Protein AF-A0A7Y6QUF3-F1 (afdb_monomer_lite)

Structure (mmCIF, N/CA/C/O backbone):
data_AF-A0A7Y6QUF3-F1
#
_entry.id   AF-A0A7Y6QUF3-F1
#
loop_
_atom_site.group_PDB
_atom_site.id
_atom_site.type_symbol
_atom_site.label_atom_id
_atom_site.label_alt_id
_atom_site.label_comp_id
_atom_site.label_asym_id
_atom_site.label_entity_id
_atom_site.label_seq_id
_atom_site.pdbx_PDB_ins_code
_atom_site.Cartn_x
_atom_site.Cartn_y
_atom_site.Cartn_z
_atom_site.occupancy
_atom_site.B_iso_or_equiv
_atom_site.auth_seq_id
_atom_site.auth_comp_id
_atom_site.auth_asym_id
_atom_site.auth_atom_id
_atom_site.pdbx_PDB_model_num
ATOM 1 N N . MET A 1 1 ? 6.547 -46.284 23.489 1.00 46.16 1 MET A N 1
ATOM 2 C CA . MET A 1 1 ? 7.416 -45.713 22.439 1.00 46.16 1 MET A CA 1
ATOM 3 C C . MET A 1 1 ? 6.559 -45.411 21.208 1.00 46.16 1 MET A C 1
ATOM 5 O O . MET A 1 1 ? 6.268 -46.317 20.441 1.00 46.16 1 MET A O 1
ATOM 9 N N . LYS A 1 2 ? 6.042 -44.181 21.084 1.00 35.47 2 LYS A N 1
ATOM 10 C CA . LYS A 1 2 ? 5.309 -43.685 19.904 1.00 35.47 2 LYS A CA 1
ATOM 11 C C . LYS A 1 2 ? 5.566 -42.182 19.756 1.00 35.47 2 LYS A C 1
ATOM 13 O O . LYS A 1 2 ? 5.418 -41.439 20.719 1.00 35.47 2 LYS A O 1
ATOM 18 N N . LEU A 1 3 ? 5.990 -41.809 18.549 1.00 45.31 3 LEU A N 1
ATOM 19 C CA . LEU A 1 3 ? 6.178 -40.458 18.020 1.00 45.31 3 LEU A CA 1
ATOM 20 C C . LEU A 1 3 ? 4.989 -39.527 18.332 1.00 45.31 3 LEU A C 1
ATOM 22 O O . LEU A 1 3 ? 3.843 -39.968 18.251 1.00 45.31 3 LEU A O 1
ATOM 26 N N . LYS A 1 4 ? 5.249 -38.221 18.463 1.00 40.56 4 LYS A N 1
ATOM 27 C CA . LYS A 1 4 ? 5.084 -37.268 17.343 1.00 40.56 4 LYS A CA 1
ATOM 28 C C . LYS A 1 4 ? 5.470 -35.855 17.775 1.00 40.56 4 LYS A C 1
ATOM 30 O O . LYS A 1 4 ? 4.782 -35.210 18.556 1.00 40.56 4 LYS A O 1
ATOM 35 N N . SER A 1 5 ? 6.581 -35.400 17.212 1.00 51.38 5 SER A N 1
ATOM 36 C CA . SER A 1 5 ? 7.015 -34.013 17.149 1.00 51.38 5 SER A CA 1
ATOM 37 C C . SER A 1 5 ? 5.899 -33.154 16.543 1.00 51.38 5 SER A C 1
ATOM 39 O O . SER A 1 5 ? 5.651 -33.215 15.342 1.00 51.38 5 SER A O 1
ATOM 41 N N . ILE A 1 6 ? 5.200 -32.386 17.378 1.00 53.03 6 ILE A N 1
ATOM 42 C CA . ILE A 1 6 ? 4.306 -31.302 16.955 1.00 53.03 6 ILE A CA 1
ATOM 43 C C . ILE A 1 6 ? 4.931 -30.015 17.466 1.00 53.03 6 ILE A C 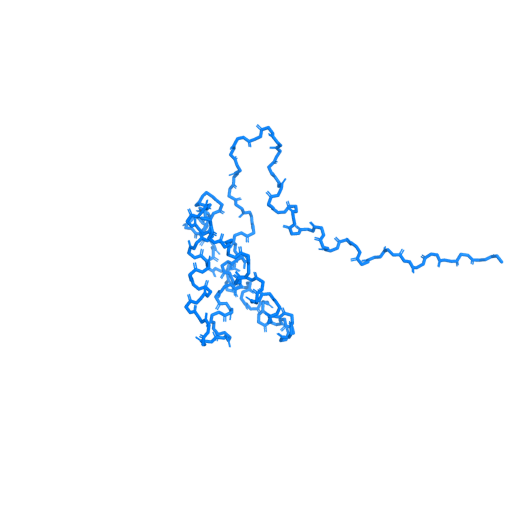1
ATOM 45 O O . ILE A 1 6 ? 4.589 -29.487 18.519 1.00 53.03 6 ILE A O 1
ATOM 49 N N . THR A 1 7 ? 5.931 -29.537 16.750 1.00 51.88 7 THR A N 1
ATOM 50 C CA . THR A 1 7 ? 6.450 -28.181 16.893 1.00 51.88 7 THR A CA 1
ATOM 51 C C . THR A 1 7 ? 7.142 -27.881 15.574 1.00 51.88 7 THR A C 1
ATOM 53 O O . THR A 1 7 ? 7.737 -28.785 15.001 1.00 51.88 7 THR A O 1
ATOM 56 N N . ILE A 1 8 ? 7.083 -26.636 15.108 1.00 50.91 8 ILE A N 1
ATOM 57 C CA . ILE A 1 8 ? 7.603 -26.141 13.817 1.00 50.91 8 ILE A CA 1
ATOM 58 C C . ILE A 1 8 ? 6.556 -26.151 12.681 1.00 50.91 8 ILE A C 1
ATOM 60 O O . ILE A 1 8 ? 6.716 -26.820 11.670 1.00 50.91 8 ILE A O 1
ATOM 64 N N . VAL A 1 9 ? 5.495 -25.342 12.808 1.00 48.25 9 VAL A N 1
ATOM 65 C CA . VAL A 1 9 ? 4.787 -24.773 11.629 1.00 48.25 9 VAL A CA 1
ATOM 66 C C . VAL A 1 9 ? 4.523 -23.259 11.781 1.00 48.25 9 VAL A C 1
ATOM 68 O O . VAL A 1 9 ? 4.002 -22.625 10.877 1.00 48.25 9 VAL A O 1
ATOM 71 N N . ALA A 1 10 ? 4.942 -22.614 12.877 1.00 47.16 10 ALA A N 1
ATOM 72 C CA . ALA A 1 10 ? 4.755 -21.163 13.049 1.00 47.16 10 ALA A CA 1
ATOM 73 C C . ALA A 1 10 ? 5.919 -20.309 12.497 1.00 47.16 10 ALA A C 1
ATOM 75 O O . ALA A 1 10 ? 5.771 -19.108 12.307 1.00 47.16 10 ALA A O 1
ATOM 76 N N . GLY A 1 11 ? 7.077 -20.915 12.210 1.00 43.28 11 GLY A N 1
ATOM 77 C CA . GLY A 1 11 ? 8.275 -20.185 11.772 1.00 43.28 11 GLY A CA 1
ATOM 78 C C . GLY A 1 11 ? 8.331 -19.846 10.279 1.00 43.28 11 GLY A C 1
ATOM 79 O O . GLY A 1 11 ? 9.210 -19.097 9.868 1.00 43.28 11 GLY A O 1
ATOM 80 N N . LEU A 1 12 ? 7.425 -20.384 9.453 1.00 41.62 12 LEU A N 1
ATOM 81 C CA . LEU A 1 12 ? 7.551 -20.297 7.991 1.00 41.62 12 LEU A CA 1
ATOM 82 C C . LEU A 1 12 ? 6.924 -19.037 7.365 1.00 41.62 12 LEU A C 1
ATOM 84 O O . LEU A 1 12 ? 7.211 -18.732 6.211 1.00 41.62 12 LEU A O 1
ATOM 88 N N . LEU A 1 13 ? 6.087 -18.299 8.101 1.00 45.34 13 LEU A N 1
ATOM 89 C CA . LEU A 1 13 ? 5.352 -17.143 7.560 1.00 45.34 13 LEU A CA 1
ATOM 90 C C . LEU A 1 13 ? 6.068 -15.799 7.776 1.00 45.34 13 LEU A C 1
ATOM 92 O O . LEU A 1 13 ? 5.876 -14.875 6.995 1.00 45.34 13 LEU A O 1
ATOM 96 N N . ILE A 1 14 ? 6.952 -15.697 8.774 1.00 46.88 14 ILE A N 1
ATOM 97 C CA . ILE A 1 14 ? 7.653 -14.442 9.124 1.00 46.88 14 ILE A CA 1
ATOM 98 C C . ILE A 1 14 ? 8.842 -14.172 8.181 1.00 46.88 14 ILE A C 1
ATOM 100 O O . ILE A 1 14 ? 9.295 -13.045 8.017 1.00 46.88 14 ILE A O 1
ATOM 104 N N . ALA A 1 15 ? 9.314 -15.208 7.491 1.00 42.09 15 ALA A N 1
ATOM 105 C CA . ALA A 1 15 ? 10.392 -15.131 6.516 1.00 42.09 15 ALA A CA 1
ATOM 106 C C . ALA A 1 15 ? 10.029 -14.304 5.264 1.00 42.09 15 ALA A C 1
ATOM 108 O O . ALA A 1 15 ? 10.876 -13.605 4.711 1.00 42.09 15 ALA A O 1
ATOM 109 N N . GLN A 1 16 ? 8.783 -14.378 4.789 1.00 48.66 16 GLN A N 1
ATOM 110 C CA . GLN A 1 16 ? 8.456 -14.011 3.403 1.00 48.66 16 GLN A CA 1
ATOM 111 C C . GLN A 1 16 ? 8.502 -12.504 3.108 1.00 48.66 16 GLN A C 1
ATOM 113 O O . GLN A 1 16 ? 8.681 -12.114 1.957 1.00 48.66 16 GLN A O 1
ATOM 118 N N . SER A 1 17 ? 8.411 -11.645 4.124 1.00 45.53 17 SER A N 1
ATOM 119 C CA . SER A 1 17 ? 8.469 -10.189 3.952 1.00 45.53 17 SER A CA 1
ATOM 120 C C . SER A 1 17 ? 9.900 -9.641 3.859 1.00 45.53 17 SER A C 1
ATOM 122 O O . SER A 1 17 ? 10.111 -8.620 3.209 1.00 45.53 17 SER A O 1
ATOM 124 N N . ALA A 1 18 ? 10.898 -10.336 4.417 1.00 43.06 18 ALA A N 1
ATOM 125 C CA . ALA A 1 18 ? 12.312 -9.995 4.223 1.00 43.06 18 ALA A CA 1
ATOM 126 C C . ALA A 1 18 ? 12.824 -10.454 2.843 1.00 43.06 18 ALA A C 1
ATOM 128 O O . ALA A 1 18 ? 13.580 -9.735 2.189 1.00 43.06 18 ALA A O 1
ATOM 129 N N . PHE A 1 19 ? 12.331 -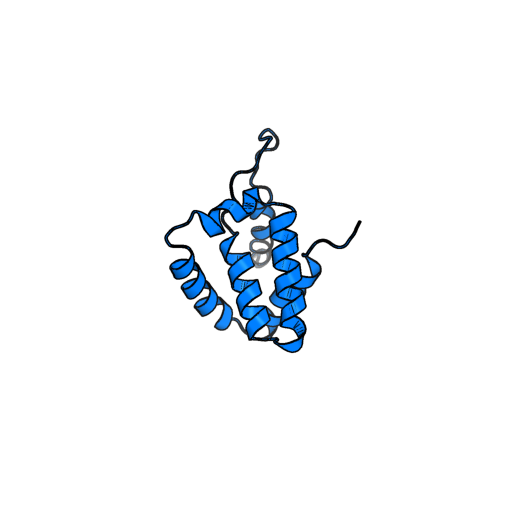11.596 2.346 1.00 42.56 19 PHE A N 1
ATOM 130 C CA . PHE A 1 19 ? 12.651 -12.120 1.008 1.00 42.56 19 PHE A CA 1
ATOM 131 C C . PHE A 1 19 ? 12.099 -11.275 -0.150 1.00 42.56 19 PHE A C 1
ATOM 133 O O . PHE A 1 19 ? 12.500 -11.459 -1.297 1.00 42.56 19 PHE A O 1
ATOM 140 N N . ALA A 1 20 ? 11.187 -10.344 0.125 1.00 45.16 20 ALA A N 1
ATOM 141 C CA . ALA A 1 20 ? 10.671 -9.391 -0.851 1.00 45.16 20 ALA A CA 1
ATOM 142 C C . ALA A 1 20 ? 11.653 -8.249 -1.154 1.00 45.16 20 ALA A C 1
ATOM 144 O O . ALA A 1 20 ? 11.737 -7.788 -2.290 1.00 45.16 20 ALA A O 1
ATOM 145 N N . LEU A 1 21 ? 12.406 -7.811 -0.140 1.00 41.31 21 LEU A N 1
ATOM 146 C CA . LEU A 1 21 ? 13.421 -6.760 -0.254 1.00 41.31 21 LEU A CA 1
ATOM 147 C C . LEU A 1 21 ? 14.828 -7.335 -0.498 1.00 41.31 21 LEU A C 1
ATOM 149 O O . LEU A 1 21 ? 15.681 -6.630 -1.025 1.00 41.31 21 LEU A O 1
ATOM 153 N N . SER A 1 22 ? 15.068 -8.616 -0.176 1.00 46.69 22 SER A N 1
ATOM 154 C CA . SER A 1 22 ? 16.355 -9.302 -0.394 1.00 46.69 22 SER A CA 1
ATOM 155 C C . SER A 1 22 ? 16.451 -10.078 -1.715 1.00 46.69 22 SER A C 1
ATOM 157 O O . SER A 1 22 ? 17.389 -10.849 -1.901 1.00 46.69 22 SER A O 1
ATOM 159 N N . GLN A 1 23 ? 15.485 -9.935 -2.625 1.00 50.47 23 GLN A N 1
ATOM 160 C CA . GLN A 1 23 ? 15.462 -10.663 -3.903 1.00 50.47 23 GLN A CA 1
ATOM 161 C C . GLN A 1 23 ? 16.425 -10.109 -4.958 1.00 50.47 23 GLN A C 1
ATOM 163 O O . GLN A 1 23 ? 16.366 -10.499 -6.121 1.00 50.47 23 GLN A O 1
ATOM 16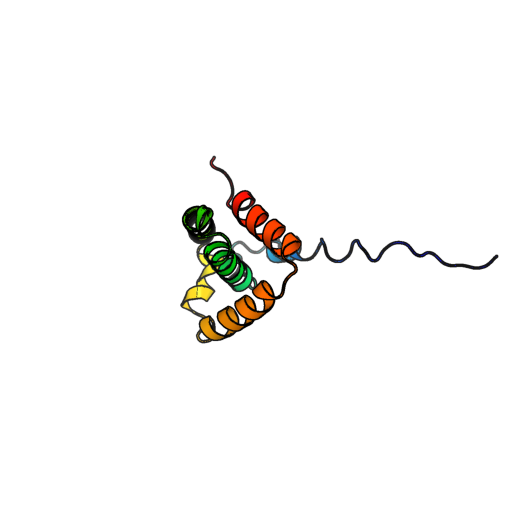8 N N . CYS A 1 24 ? 17.330 -9.227 -4.547 1.00 53.66 24 CYS A N 1
ATOM 169 C CA . CYS A 1 24 ? 18.468 -8.839 -5.355 1.00 53.66 24 CYS A CA 1
ATOM 170 C C . CYS A 1 24 ? 19.644 -9.729 -4.994 1.00 53.66 24 CYS A C 1
ATOM 172 O O . CYS A 1 24 ? 20.148 -9.634 -3.872 1.00 53.66 24 CYS A O 1
ATOM 174 N N . PRO A 1 25 ? 20.074 -10.604 -5.920 1.00 56.34 25 PRO A N 1
ATOM 175 C CA . PRO A 1 25 ? 21.361 -11.266 -5.805 1.00 56.34 25 PRO A CA 1
ATOM 176 C C . PRO A 1 25 ? 22.434 -10.219 -5.475 1.00 56.34 25 PRO A C 1
ATOM 178 O O . PRO A 1 25 ? 22.382 -9.103 -5.995 1.00 56.34 25 PRO A O 1
ATOM 181 N N . GLY A 1 26 ? 23.373 -10.538 -4.579 1.00 54.72 26 GLY A N 1
ATOM 182 C CA . GLY A 1 26 ? 24.359 -9.568 -4.068 1.00 54.72 26 GLY A CA 1
ATOM 183 C C . GLY A 1 26 ? 25.276 -8.957 -5.141 1.00 54.72 26 GLY A C 1
ATOM 184 O O . GLY A 1 26 ? 25.965 -7.975 -4.888 1.00 54.72 26 GLY A O 1
ATOM 185 N N . ASP A 1 27 ? 25.265 -9.532 -6.338 1.00 59.47 27 ASP A N 1
ATOM 186 C CA . ASP A 1 27 ? 25.956 -9.146 -7.566 1.00 59.47 27 ASP A CA 1
ATOM 187 C C . ASP A 1 27 ? 25.135 -8.211 -8.482 1.00 59.47 27 ASP A C 1
ATOM 189 O O . ASP A 1 27 ? 25.663 -7.667 -9.456 1.00 59.47 27 ASP A O 1
ATOM 193 N N . VAL A 1 28 ? 23.865 -7.954 -8.160 1.00 54.41 28 VAL A N 1
ATOM 194 C CA . VAL A 1 28 ? 22.996 -7.042 -8.910 1.00 54.41 28 VAL A CA 1
ATOM 195 C C . VAL A 1 28 ? 23.089 -5.632 -8.326 1.00 54.41 28 VAL A C 1
ATOM 197 O O . VAL A 1 28 ? 22.570 -5.343 -7.251 1.00 54.41 28 VAL A O 1
ATOM 200 N N . LYS A 1 29 ? 23.726 -4.721 -9.076 1.00 52.84 29 LYS A N 1
ATOM 201 C CA . LYS A 1 29 ? 23.865 -3.297 -8.707 1.00 52.84 29 LYS A CA 1
ATOM 202 C C . LYS A 1 29 ? 22.532 -2.552 -8.598 1.00 52.84 29 LYS A C 1
ATOM 204 O O . LYS A 1 29 ? 22.467 -1.553 -7.891 1.00 52.84 29 LYS A O 1
ATOM 209 N N . GLU A 1 30 ? 21.497 -3.003 -9.308 1.00 54.69 30 GLU A N 1
ATOM 210 C CA . GLU A 1 30 ? 20.185 -2.358 -9.315 1.00 54.69 30 GLU A CA 1
ATOM 211 C C . GLU A 1 30 ? 19.053 -3.382 -9.264 1.00 54.69 30 GLU A C 1
ATOM 213 O O . GLU A 1 30 ? 18.826 -4.142 -10.205 1.00 54.69 30 GLU A O 1
ATOM 218 N N . CYS A 1 31 ? 18.311 -3.367 -8.164 1.00 59.19 31 CYS A N 1
ATOM 219 C CA . CYS A 1 31 ? 17.062 -4.094 -8.040 1.00 59.19 31 CYS A CA 1
ATOM 220 C C . CYS A 1 31 ? 16.025 -3.571 -9.035 1.00 59.19 31 CYS A C 1
ATOM 222 O O . CYS A 1 31 ? 15.774 -2.365 -9.100 1.00 59.19 31 CYS A O 1
ATOM 224 N N . GLY A 1 32 ? 15.396 -4.480 -9.783 1.00 63.38 32 GLY A N 1
ATOM 225 C CA . GLY A 1 32 ? 14.207 -4.158 -10.570 1.00 63.38 32 GLY A CA 1
ATOM 226 C C . GLY A 1 32 ? 13.027 -3.716 -9.686 1.00 63.38 32 GLY A C 1
ATOM 227 O O . GLY A 1 32 ? 13.127 -3.714 -8.457 1.00 63.38 32 GLY A O 1
ATOM 228 N N . PRO A 1 33 ? 11.883 -3.349 -10.288 1.00 72.00 33 PRO A N 1
ATOM 229 C CA . PRO A 1 33 ? 10.727 -2.866 -9.539 1.00 72.00 33 PRO A CA 1
ATOM 230 C C . PRO A 1 33 ? 10.256 -3.876 -8.487 1.00 72.00 33 PRO A C 1
ATOM 232 O O . PRO A 1 33 ? 10.163 -5.071 -8.776 1.00 72.00 33 PRO A O 1
ATOM 235 N N . ASN A 1 34 ? 9.914 -3.396 -7.289 1.00 73.38 34 ASN A N 1
ATOM 236 C CA . ASN A 1 34 ? 9.461 -4.237 -6.185 1.00 73.38 34 ASN A CA 1
ATOM 237 C C . ASN A 1 34 ? 8.138 -4.909 -6.584 1.00 73.38 34 ASN A C 1
ATOM 239 O O . ASN A 1 34 ? 7.172 -4.191 -6.834 1.00 73.38 34 ASN A O 1
ATOM 243 N N . PRO A 1 35 ? 8.029 -6.249 -6.622 1.00 73.25 35 PRO A N 1
ATOM 244 C CA . PRO A 1 35 ? 6.785 -6.919 -7.006 1.00 73.25 35 PRO A CA 1
ATOM 245 C C . PRO A 1 35 ? 5.642 -6.704 -5.999 1.00 73.25 35 PRO A C 1
ATOM 247 O O . PRO A 1 35 ? 4.478 -6.881 -6.349 1.00 73.25 35 PRO A O 1
ATOM 250 N N . PHE A 1 36 ? 5.949 -6.263 -4.778 1.00 81.62 36 PHE A N 1
ATOM 251 C CA . PHE A 1 36 ? 4.995 -6.013 -3.696 1.00 81.62 36 PHE A CA 1
ATOM 252 C C . PHE A 1 36 ? 4.604 -4.537 -3.547 1.00 81.62 36 PHE A C 1
ATOM 254 O O . PHE A 1 36 ? 3.926 -4.180 -2.585 1.00 81.62 36 PHE A O 1
ATOM 261 N N . TYR A 1 37 ? 4.998 -3.673 -4.487 1.00 82.62 37 TYR A N 1
ATOM 262 C CA . TYR A 1 37 ? 4.681 -2.239 -4.477 1.00 82.62 37 TYR A CA 1
ATOM 263 C C . TYR A 1 37 ? 3.186 -1.957 -4.240 1.00 82.62 37 TYR A C 1
ATOM 265 O O . TYR A 1 37 ? 2.816 -1.061 -3.482 1.00 82.62 37 TYR A O 1
ATOM 273 N N . ILE A 1 38 ? 2.322 -2.785 -4.832 1.00 86.38 38 ILE A N 1
ATOM 274 C CA . ILE A 1 38 ? 0.874 -2.665 -4.715 1.00 86.38 38 ILE A CA 1
ATOM 275 C C . ILE A 1 38 ? 0.364 -2.930 -3.299 1.00 86.38 38 ILE A C 1
ATOM 277 O O . ILE A 1 38 ? -0.585 -2.275 -2.879 1.00 86.38 38 ILE A O 1
ATOM 281 N N . LEU A 1 39 ? 1.023 -3.821 -2.543 1.00 88.75 39 LEU A N 1
ATOM 282 C CA . LEU A 1 39 ? 0.686 -4.083 -1.144 1.00 88.75 39 LEU A CA 1
ATOM 283 C C . LEU A 1 39 ? 0.877 -2.816 -0.317 1.00 88.75 39 LEU A C 1
ATOM 285 O O . LEU A 1 39 ? -0.030 -2.397 0.394 1.00 88.75 39 LEU A O 1
ATOM 289 N N . VAL A 1 40 ? 2.026 -2.160 -0.471 1.00 87.81 40 VAL A N 1
ATOM 290 C CA . VAL A 1 40 ? 2.347 -0.945 0.285 1.00 87.81 40 VAL A CA 1
ATOM 291 C C . VAL A 1 40 ? 1.350 0.174 -0.023 1.00 87.81 40 VAL A C 1
ATOM 293 O O . VAL A 1 40 ? 0.814 0.793 0.897 1.00 87.81 40 VAL A O 1
ATOM 296 N N . VAL A 1 41 ? 1.046 0.401 -1.306 1.00 90.56 41 VAL A N 1
ATOM 297 C CA . VAL A 1 41 ? 0.069 1.424 -1.710 1.00 90.56 41 VAL A CA 1
ATOM 298 C C . VAL A 1 41 ? -1.336 1.075 -1.208 1.00 90.56 41 VAL A C 1
ATOM 300 O O . VAL A 1 41 ? -2.019 1.933 -0.651 1.00 90.56 41 VAL A O 1
ATOM 303 N N . GLY A 1 42 ? -1.767 -0.179 -1.363 1.00 93.06 42 GLY A N 1
ATOM 304 C CA . GLY A 1 42 ? -3.093 -0.638 -0.952 1.00 93.06 42 GLY A CA 1
ATOM 305 C C . GLY A 1 42 ? -3.328 -0.523 0.548 1.00 93.06 42 GLY A C 1
ATOM 306 O O . GLY A 1 42 ? -4.329 0.067 0.957 1.00 93.06 42 GLY A O 1
ATOM 307 N N . PHE A 1 43 ? -2.394 -1.012 1.370 1.00 92.94 43 PHE A N 1
ATOM 308 C CA . PHE A 1 43 ? -2.490 -0.872 2.822 1.00 92.94 43 PHE A CA 1
ATOM 309 C C . PHE A 1 43 ? -2.448 0.599 3.247 1.00 92.94 43 PHE A C 1
ATOM 311 O O . PHE A 1 43 ? -3.287 1.005 4.042 1.00 92.94 43 PHE A O 1
ATOM 318 N N . SER A 1 44 ? -1.560 1.423 2.676 1.00 92.75 44 SER A N 1
ATOM 319 C CA . SER A 1 44 ? -1.509 2.861 2.988 1.00 92.75 44 SER A CA 1
ATOM 320 C C . SER A 1 44 ? -2.858 3.551 2.738 1.00 92.75 44 SER A C 1
ATOM 322 O O . SER A 1 44 ? -3.346 4.280 3.601 1.00 92.75 44 SER A O 1
ATOM 324 N N . GLN A 1 45 ? -3.519 3.253 1.612 1.00 94.62 45 GLN A N 1
ATOM 325 C CA . GLN A 1 45 ? -4.844 3.804 1.315 1.00 94.62 45 GLN A CA 1
ATOM 326 C C . GLN A 1 45 ? -5.926 3.308 2.279 1.00 94.62 45 GLN A C 1
ATOM 328 O O . GLN A 1 45 ? -6.709 4.121 2.767 1.00 94.62 45 GLN A O 1
ATOM 333 N N . VAL A 1 46 ? -5.976 2.005 2.581 1.00 95.69 46 VAL A N 1
ATOM 334 C CA . VAL A 1 46 ? -6.968 1.477 3.534 1.00 95.69 46 VAL A CA 1
ATOM 335 C C . VAL A 1 46 ? -6.743 2.052 4.931 1.00 95.69 46 VAL A C 1
ATOM 337 O O . VAL A 1 46 ? -7.709 2.451 5.574 1.00 95.69 46 VAL A O 1
ATOM 340 N N . CYS A 1 47 ? -5.495 2.173 5.384 1.00 94.62 47 CYS A N 1
ATOM 341 C CA . CYS A 1 47 ? -5.167 2.789 6.668 1.00 94.62 47 CYS A CA 1
ATOM 342 C C . CYS A 1 47 ? -5.582 4.266 6.714 1.00 94.62 47 CYS A C 1
ATOM 344 O O . CYS A 1 47 ? -6.193 4.693 7.688 1.00 94.62 47 CYS A O 1
ATOM 346 N N . SER A 1 48 ? -5.334 5.033 5.644 1.00 96.06 48 SER A N 1
ATOM 347 C CA . SER A 1 48 ? -5.786 6.426 5.521 1.00 96.06 48 SER A CA 1
ATOM 348 C C . SER A 1 48 ? -7.305 6.594 5.562 1.00 96.06 48 SER A C 1
ATOM 350 O O . SER A 1 48 ? -7.773 7.630 6.032 1.00 96.06 48 SER A O 1
ATOM 352 N N . GLU A 1 49 ? -8.056 5.636 5.019 1.00 94.81 49 GLU A N 1
ATOM 353 C CA . GLU A 1 49 ? -9.524 5.640 5.012 1.00 94.81 49 GLU A CA 1
ATOM 354 C C . GLU A 1 49 ? -10.105 5.165 6.354 1.00 94.81 49 GLU A C 1
ATOM 356 O O . GLU A 1 49 ? -11.104 5.706 6.816 1.00 94.81 49 GLU A O 1
ATOM 361 N N . THR A 1 50 ? -9.470 4.172 6.981 1.00 94.69 50 THR A N 1
ATOM 362 C CA . THR A 1 50 ? -9.920 3.559 8.244 1.00 94.69 50 THR A CA 1
ATOM 363 C C . THR A 1 50 ? -9.609 4.449 9.451 1.00 94.69 50 THR A C 1
ATOM 365 O O . THR A 1 50 ? -10.408 4.523 10.379 1.00 94.69 50 THR A O 1
ATOM 368 N N . TYR A 1 51 ? -8.470 5.147 9.420 1.00 93.75 51 TYR A N 1
ATOM 369 C CA . TYR A 1 51 ? -7.958 6.001 10.495 1.00 93.75 51 TYR A CA 1
ATOM 370 C C . TYR A 1 51 ? -7.749 7.434 9.976 1.00 93.75 51 TYR A C 1
ATOM 372 O O . TYR A 1 51 ? -6.610 7.861 9.722 1.00 93.75 51 TYR A O 1
ATOM 380 N N . PRO A 1 52 ? -8.841 8.187 9.741 1.00 95.00 52 PRO A N 1
ATOM 381 C CA . PRO A 1 52 ? -8.783 9.503 9.111 1.00 95.00 52 PRO A CA 1
ATOM 382 C C . PRO A 1 52 ? -7.949 10.515 9.908 1.00 95.00 52 PRO A C 1
ATOM 384 O O . PRO A 1 52 ? -7.293 11.370 9.314 1.00 95.00 52 PRO A O 1
ATOM 387 N N . GLU A 1 53 ? -7.896 10.382 11.233 1.00 94.88 53 GLU A N 1
ATOM 388 C CA . GLU A 1 53 ? -7.091 11.209 12.135 1.00 94.88 53 GLU A CA 1
ATOM 389 C C . GLU A 1 53 ? -5.578 11.059 11.906 1.00 94.88 53 GLU A C 1
ATOM 391 O O . GLU A 1 53 ? -4.808 11.968 12.208 1.00 94.88 53 GLU A O 1
ATOM 396 N N . ARG A 1 54 ? -5.150 9.935 11.316 1.00 92.94 54 ARG A N 1
ATOM 397 C CA . ARG A 1 54 ? -3.756 9.640 10.946 1.00 92.94 54 ARG A CA 1
ATOM 398 C C . ARG A 1 54 ? -3.519 9.673 9.434 1.00 92.94 54 ARG A C 1
ATOM 400 O O . ARG A 1 54 ? -2.410 9.391 8.981 1.00 92.94 54 ARG A O 1
ATOM 407 N N . SER A 1 55 ? -4.520 10.054 8.636 1.00 93.38 55 SER A N 1
ATOM 408 C CA . SER A 1 55 ? -4.482 9.974 7.168 1.00 93.38 55 SER A CA 1
ATOM 409 C C . SER A 1 55 ? -3.281 10.693 6.543 1.00 93.38 55 SER A C 1
ATOM 411 O O . SER A 1 55 ? -2.650 10.159 5.628 1.00 93.38 55 SER A O 1
ATOM 413 N N . SER A 1 56 ? -2.915 11.872 7.060 1.00 93.69 56 SER A N 1
ATOM 414 C CA . SER A 1 56 ? -1.734 12.625 6.611 1.00 93.69 56 SER A CA 1
ATOM 415 C C . SER A 1 56 ? -0.428 11.862 6.830 1.00 93.69 56 SER A C 1
ATOM 417 O O . SER A 1 56 ? 0.473 11.932 5.992 1.00 93.69 56 SER A O 1
ATOM 419 N N . ASN A 1 57 ? -0.330 11.107 7.923 1.00 93.38 57 ASN A N 1
ATOM 420 C CA . ASN A 1 57 ? 0.881 10.385 8.295 1.00 93.38 57 ASN A CA 1
ATOM 421 C C . ASN A 1 57 ? 1.108 9.206 7.344 1.00 93.38 57 ASN A C 1
ATOM 423 O O . ASN A 1 57 ? 2.218 9.038 6.850 1.00 93.38 57 ASN A O 1
ATOM 427 N N . TYR A 1 58 ? 0.056 8.461 6.992 1.00 92.44 58 TYR A N 1
ATOM 428 C CA . TYR A 1 58 ? 0.150 7.364 6.018 1.00 92.44 58 TYR A CA 1
ATOM 429 C C . TYR A 1 58 ? 0.521 7.844 4.613 1.00 92.44 58 TYR A C 1
ATOM 431 O O . TYR A 1 58 ? 1.343 7.214 3.946 1.00 92.44 58 TYR A O 1
ATOM 439 N N . LYS A 1 59 ? -0.040 8.979 4.173 1.00 90.94 59 LYS A N 1
ATOM 440 C CA . LYS A 1 59 ? 0.321 9.597 2.887 1.00 90.94 59 LYS A CA 1
ATOM 441 C C . LYS A 1 59 ? 1.781 10.040 2.873 1.00 90.94 59 LYS A C 1
ATOM 443 O O . LYS A 1 59 ? 2.483 9.796 1.897 1.00 90.94 59 LYS A O 1
ATOM 448 N N . THR A 1 60 ? 2.242 10.648 3.965 1.00 92.12 60 THR A N 1
ATOM 449 C CA . THR A 1 60 ? 3.637 11.087 4.119 1.00 92.12 60 THR A CA 1
ATOM 450 C C . THR A 1 60 ? 4.595 9.896 4.140 1.00 92.12 60 THR A C 1
ATOM 452 O O . THR A 1 60 ? 5.603 9.915 3.440 1.00 92.12 60 THR A O 1
ATOM 455 N N . ALA A 1 61 ? 4.257 8.834 4.876 1.00 88.75 61 ALA A N 1
ATOM 456 C CA . ALA A 1 61 ? 5.011 7.583 4.909 1.00 88.75 61 ALA A CA 1
ATOM 457 C C . ALA A 1 61 ? 5.153 6.968 3.509 1.00 88.75 61 ALA A C 1
ATOM 459 O O . ALA A 1 61 ? 6.260 6.638 3.087 1.00 88.75 61 ALA A O 1
ATOM 460 N N . LEU A 1 62 ? 4.048 6.870 2.761 1.00 90.12 62 LEU A N 1
ATOM 461 C CA . LEU A 1 62 ? 4.071 6.356 1.393 1.00 90.12 62 LEU A CA 1
ATOM 462 C C . LEU A 1 62 ? 4.925 7.227 0.470 1.00 90.12 62 LEU A C 1
ATOM 464 O O . LEU A 1 62 ? 5.776 6.701 -0.242 1.00 90.12 62 LEU A O 1
ATOM 468 N N . ALA A 1 63 ? 4.738 8.548 0.509 1.00 89.94 63 ALA A N 1
ATOM 469 C CA . ALA A 1 63 ? 5.526 9.475 -0.297 1.00 89.94 63 ALA A CA 1
ATOM 470 C C . ALA A 1 63 ? 7.030 9.341 -0.011 1.00 89.94 63 ALA A C 1
ATOM 472 O O . ALA A 1 63 ? 7.830 9.332 -0.943 1.00 89.94 63 ALA A O 1
ATOM 473 N N . LYS A 1 64 ? 7.409 9.172 1.261 1.00 86.19 64 LYS A N 1
ATOM 474 C CA . LYS A 1 64 ? 8.798 8.947 1.667 1.00 86.19 64 LYS A CA 1
ATOM 475 C C . LYS A 1 64 ? 9.357 7.636 1.110 1.00 86.19 64 LYS A C 1
ATOM 477 O O . LYS A 1 64 ? 10.397 7.664 0.463 1.00 86.19 64 LYS A O 1
ATOM 482 N N . MET A 1 65 ? 8.638 6.523 1.272 1.00 84.19 65 MET A N 1
ATOM 483 C CA . MET A 1 65 ? 9.055 5.225 0.721 1.00 84.19 65 MET A CA 1
ATOM 484 C C . MET A 1 65 ? 9.234 5.269 -0.806 1.00 84.19 65 MET A C 1
ATOM 486 O O . MET A 1 65 ? 10.167 4.667 -1.338 1.00 84.19 65 MET A O 1
ATOM 490 N N . VAL A 1 66 ? 8.362 5.996 -1.515 1.00 86.69 66 VAL A N 1
ATOM 491 C CA . VAL A 1 66 ? 8.476 6.205 -2.968 1.00 86.69 66 VAL A CA 1
ATOM 492 C C . VAL A 1 66 ? 9.692 7.068 -3.310 1.00 86.69 66 VAL A C 1
ATOM 494 O O . VAL A 1 66 ? 10.425 6.734 -4.236 1.00 86.69 66 VAL A O 1
ATOM 497 N N . ALA A 1 67 ? 9.934 8.149 -2.565 1.00 86.81 67 ALA A N 1
ATOM 498 C CA . ALA A 1 67 ? 11.062 9.049 -2.798 1.00 86.81 67 ALA A CA 1
ATOM 499 C C . ALA A 1 67 ? 12.424 8.381 -2.541 1.00 86.81 67 ALA A C 1
ATOM 501 O O . ALA A 1 67 ? 13.381 8.642 -3.265 1.00 86.81 67 ALA A O 1
ATOM 502 N N . GLU A 1 68 ? 12.512 7.506 -1.540 1.00 82.31 68 GLU A N 1
ATOM 503 C CA . GLU A 1 68 ? 13.740 6.779 -1.201 1.00 82.31 68 GLU A CA 1
ATOM 504 C C . GLU A 1 68 ? 14.057 5.659 -2.190 1.00 82.31 68 GLU A C 1
ATOM 506 O O . GLU A 1 68 ? 15.224 5.333 -2.407 1.00 82.31 68 GLU A O 1
ATOM 511 N N . ASN A 1 69 ? 13.033 5.065 -2.808 1.00 81.94 69 ASN A N 1
ATOM 512 C CA . ASN A 1 69 ? 13.224 3.987 -3.768 1.00 81.94 69 ASN A CA 1
ATOM 513 C C . ASN A 1 69 ? 12.298 4.114 -4.990 1.00 81.94 69 ASN A C 1
ATOM 515 O O . ASN A 1 69 ? 11.437 3.261 -5.217 1.00 81.94 69 ASN A O 1
ATOM 519 N N . PRO A 1 70 ? 12.477 5.145 -5.833 1.00 84.25 70 PRO A N 1
ATOM 520 C CA . PRO A 1 70 ? 11.576 5.408 -6.955 1.00 84.25 70 PRO A CA 1
ATOM 521 C C . PRO A 1 70 ? 11.548 4.252 -7.962 1.00 84.25 70 PRO A C 1
ATOM 523 O O . PRO A 1 70 ? 10.498 3.940 -8.519 1.00 84.25 70 PRO A O 1
ATOM 526 N N . LYS A 1 71 ? 12.673 3.543 -8.149 1.00 81.69 71 LYS A N 1
ATOM 527 C CA . LYS A 1 71 ? 12.746 2.358 -9.022 1.00 81.69 71 LYS A CA 1
ATOM 528 C C . LYS A 1 71 ? 11.871 1.210 -8.513 1.00 81.69 71 LYS A C 1
ATOM 530 O O . LYS A 1 71 ? 11.214 0.555 -9.321 1.00 81.69 71 LYS A O 1
ATOM 535 N N . ALA A 1 72 ? 11.794 1.000 -7.196 1.00 78.31 72 ALA A N 1
ATOM 536 C CA . ALA A 1 72 ? 10.920 -0.012 -6.606 1.00 78.31 72 ALA A CA 1
ATOM 537 C C . ALA A 1 72 ? 9.431 0.261 -6.880 1.00 78.31 72 ALA A C 1
ATOM 539 O O . ALA A 1 72 ? 8.669 -0.690 -7.052 1.00 78.31 72 ALA A O 1
ATOM 540 N N . TYR A 1 73 ? 9.034 1.532 -6.970 1.00 84.19 73 TYR A N 1
ATOM 541 C CA . TYR A 1 73 ? 7.650 1.954 -7.209 1.00 84.19 73 TYR A CA 1
ATOM 542 C C . TYR A 1 73 ? 7.361 2.355 -8.659 1.00 84.19 73 TYR A C 1
ATOM 544 O O . TYR A 1 73 ? 6.228 2.708 -8.966 1.00 84.19 73 TYR A O 1
ATOM 552 N N . ALA A 1 74 ? 8.320 2.221 -9.579 1.00 85.25 74 ALA A N 1
ATOM 553 C CA . ALA A 1 74 ? 8.144 2.590 -10.987 1.00 85.25 74 ALA A CA 1
ATOM 554 C C . ALA A 1 74 ? 6.969 1.862 -11.677 1.00 85.25 74 ALA A C 1
ATOM 556 O O . ALA A 1 74 ? 6.427 2.346 -12.668 1.00 85.25 74 ALA A O 1
ATOM 557 N N . LYS A 1 75 ? 6.544 0.704 -11.147 1.00 82.81 75 LYS A N 1
ATOM 558 C CA . LYS A 1 75 ? 5.362 -0.021 -11.637 1.00 82.81 75 LYS A CA 1
ATOM 559 C C . LYS A 1 75 ? 4.024 0.616 -11.261 1.00 82.81 75 LYS A C 1
ATOM 561 O O . LYS A 1 75 ? 3.044 0.284 -11.911 1.00 82.81 75 LYS A O 1
ATOM 566 N N . VAL A 1 76 ? 3.970 1.520 -10.278 1.00 85.50 76 VAL A N 1
ATOM 567 C CA . VAL A 1 76 ? 2.735 2.251 -9.933 1.00 85.50 76 VAL A CA 1
ATOM 568 C C . VAL A 1 76 ? 2.186 2.982 -11.157 1.00 85.50 76 VAL A C 1
ATOM 570 O O . VAL A 1 76 ? 0.992 2.897 -11.424 1.00 85.50 76 VAL A O 1
ATOM 573 N N . ASP A 1 77 ? 3.066 3.628 -11.924 1.00 81.88 77 ASP A N 1
ATOM 574 C CA . ASP A 1 77 ? 2.678 4.400 -13.107 1.00 81.88 77 ASP A CA 1
ATOM 575 C C . ASP A 1 77 ? 2.666 3.557 -14.394 1.00 81.88 77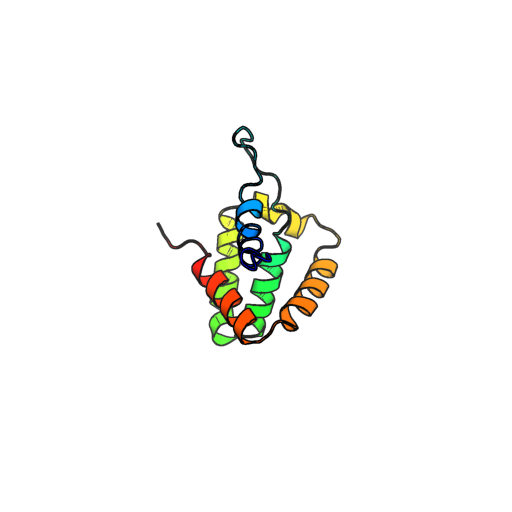 ASP A C 1
ATOM 577 O O . ASP A 1 77 ? 1.957 3.881 -15.344 1.00 81.88 77 ASP A O 1
ATOM 581 N N . ALA A 1 78 ? 3.452 2.475 -14.443 1.00 84.25 78 ALA A N 1
ATOM 582 C CA . ALA A 1 78 ? 3.640 1.665 -15.651 1.00 84.25 78 ALA A CA 1
ATOM 583 C C . ALA A 1 78 ? 2.706 0.441 -15.767 1.00 84.25 78 ALA A C 1
ATOM 585 O O . ALA A 1 78 ? 2.596 -0.136 -16.849 1.00 84.25 78 ALA A O 1
ATOM 586 N N . ASP A 1 79 ? 2.070 -0.006 -14.679 1.00 86.19 79 ASP A N 1
ATOM 587 C CA . ASP A 1 79 ? 1.164 -1.163 -14.691 1.00 86.19 79 ASP A CA 1
ATOM 588 C C . ASP A 1 79 ? -0.257 -0.724 -15.086 1.00 86.19 79 ASP A C 1
ATOM 590 O O . ASP A 1 79 ? -0.978 -0.088 -14.319 1.00 86.19 79 ASP A O 1
ATOM 594 N N . VAL A 1 80 ? -0.669 -1.084 -16.304 1.00 89.00 80 VAL A N 1
ATOM 595 C CA . VAL A 1 80 ? -1.981 -0.727 -16.879 1.00 89.00 80 VAL A CA 1
ATOM 596 C C . VAL A 1 80 ? -3.166 -1.268 -16.074 1.00 89.00 80 VAL A C 1
ATOM 598 O O . VAL A 1 80 ? -4.230 -0.653 -16.054 1.00 89.00 80 VAL A O 1
ATOM 601 N N . ASP A 1 81 ? -2.967 -2.373 -15.354 1.00 90.81 81 ASP A N 1
ATOM 602 C CA . ASP A 1 81 ? -3.990 -3.001 -14.517 1.00 90.81 81 ASP A CA 1
ATOM 603 C C . ASP A 1 81 ? -3.855 -2.592 -13.047 1.00 90.81 81 ASP A C 1
ATOM 605 O O . ASP A 1 81 ? -4.535 -3.153 -12.181 1.00 90.81 81 ASP A O 1
ATOM 609 N N . PHE A 1 82 ? -2.973 -1.635 -12.731 1.00 88.88 82 PHE A N 1
ATOM 610 C CA . PHE A 1 82 ? -2.659 -1.258 -11.357 1.00 88.88 82 PHE A CA 1
ATOM 611 C C . PHE A 1 82 ? -3.915 -0.946 -10.549 1.00 88.88 82 PHE A C 1
ATOM 613 O O . PHE A 1 82 ? -4.095 -1.485 -9.462 1.00 88.88 82 PHE A O 1
ATOM 620 N N . GLN A 1 83 ? -4.818 -0.129 -11.096 1.00 90.00 83 GLN A N 1
ATOM 621 C CA . GLN A 1 83 ? -6.044 0.268 -10.401 1.00 90.00 83 GLN A CA 1
ATOM 622 C C . GLN A 1 83 ? -6.983 -0.916 -10.136 1.00 90.00 83 GLN A C 1
ATOM 624 O O . GLN A 1 83 ? -7.613 -0.970 -9.081 1.00 90.00 83 GLN A O 1
ATOM 629 N N . ILE A 1 84 ? -7.058 -1.886 -11.053 1.00 92.12 84 ILE A N 1
ATOM 630 C CA . ILE A 1 84 ? -7.877 -3.095 -10.876 1.00 92.12 84 ILE A CA 1
ATOM 631 C C . ILE A 1 84 ? -7.302 -3.923 -9.726 1.00 92.12 84 ILE A C 1
ATOM 633 O O . ILE A 1 84 ? -7.985 -4.170 -8.731 1.00 92.12 84 ILE A O 1
ATOM 637 N N . LYS A 1 85 ? -6.010 -4.255 -9.815 1.00 90.12 85 LYS A N 1
ATOM 638 C CA . LYS A 1 85 ? -5.300 -5.035 -8.795 1.00 90.12 85 LYS A CA 1
ATOM 639 C C . LYS A 1 85 ? -5.321 -4.337 -7.428 1.00 90.12 85 LYS A C 1
ATOM 641 O O . LYS A 1 85 ? -5.447 -4.993 -6.397 1.00 90.12 85 LYS A O 1
ATOM 646 N N . LEU A 1 86 ? -5.226 -3.006 -7.410 1.00 91.88 86 LEU A N 1
ATOM 6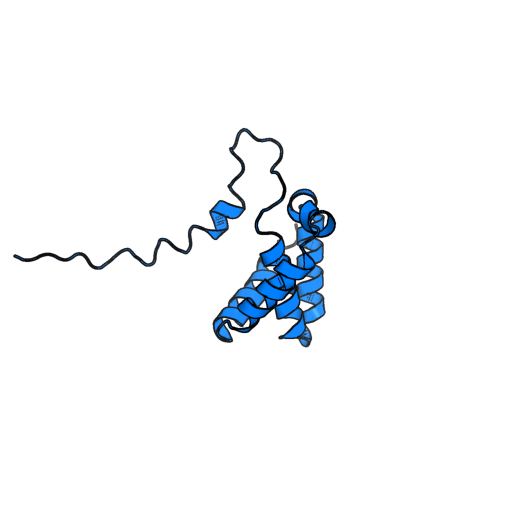47 C CA . LEU A 1 86 ? -5.242 -2.199 -6.193 1.00 91.88 86 LEU A CA 1
ATOM 648 C C . LEU A 1 86 ? -6.616 -2.260 -5.532 1.00 91.88 86 LEU A C 1
ATOM 650 O O . LEU A 1 86 ? -6.705 -2.445 -4.322 1.00 91.88 86 LEU A O 1
ATOM 654 N N . ASN A 1 87 ? -7.691 -2.137 -6.308 1.00 93.00 87 ASN A N 1
ATOM 655 C CA . ASN A 1 87 ? -9.049 -2.230 -5.782 1.00 93.00 87 ASN A CA 1
ATOM 656 C C . ASN A 1 87 ? -9.357 -3.618 -5.213 1.00 93.00 87 ASN A C 1
ATOM 658 O O . ASN A 1 87 ? -9.971 -3.711 -4.147 1.00 93.00 87 ASN A O 1
ATOM 662 N N . ASP A 1 88 ? -8.901 -4.679 -5.878 1.00 93.81 88 ASP A N 1
ATOM 663 C CA . ASP A 1 88 ? -9.059 -6.042 -5.373 1.00 93.81 88 ASP A CA 1
ATOM 664 C C . ASP A 1 88 ? -8.272 -6.254 -4.084 1.00 93.81 88 ASP A C 1
ATOM 666 O O . ASP A 1 88 ? -8.832 -6.720 -3.092 1.00 93.81 88 ASP A O 1
ATOM 670 N N . LEU A 1 89 ? -7.024 -5.789 -4.032 1.00 92.00 89 LEU A N 1
ATOM 671 C CA . LEU A 1 89 ? -6.247 -5.808 -2.802 1.00 92.00 89 LEU A CA 1
ATOM 672 C C . LEU A 1 89 ? -6.948 -5.042 -1.671 1.00 92.00 89 LEU A C 1
ATOM 674 O O . LEU A 1 89 ? -7.080 -5.570 -0.572 1.00 92.00 89 LEU A O 1
ATOM 678 N N . LYS A 1 90 ? -7.427 -3.816 -1.915 1.00 93.12 90 LYS A N 1
ATOM 679 C CA . LYS A 1 90 ? -8.136 -3.021 -0.896 1.00 93.12 90 LYS A CA 1
ATOM 680 C C . LYS A 1 90 ? -9.365 -3.757 -0.366 1.00 93.12 90 LYS A C 1
ATOM 682 O O . LYS A 1 90 ? -9.687 -3.634 0.813 1.00 93.12 90 LYS A O 1
ATOM 687 N N . ARG A 1 91 ? -10.060 -4.515 -1.218 1.00 93.50 91 ARG A N 1
ATOM 688 C CA . ARG A 1 91 ? -11.197 -5.349 -0.813 1.00 93.50 91 ARG A CA 1
ATOM 689 C C . ARG A 1 91 ? -10.768 -6.443 0.160 1.00 93.50 91 ARG A C 1
ATOM 691 O O . ARG A 1 91 ? -11.450 -6.630 1.161 1.00 93.50 91 ARG A O 1
ATOM 698 N N . GLU A 1 92 ? -9.652 -7.115 -0.107 1.00 93.06 92 GLU A N 1
ATOM 699 C CA . GLU A 1 92 ? -9.123 -8.156 0.779 1.00 93.06 92 GLU A CA 1
ATOM 700 C C . GLU A 1 92 ? -8.552 -7.581 2.080 1.00 93.06 92 GLU A C 1
ATOM 702 O O . GLU A 1 92 ? -8.859 -8.084 3.155 1.00 93.06 92 GLU A O 1
ATOM 707 N N . VAL A 1 93 ? -7.810 -6.471 2.024 1.00 91.56 93 VAL A N 1
ATOM 708 C CA . VAL A 1 93 ? -7.264 -5.810 3.225 1.00 91.56 93 VAL A CA 1
ATOM 709 C C . VAL A 1 93 ? -8.382 -5.377 4.174 1.00 91.56 93 VAL A C 1
ATOM 711 O O . VAL A 1 93 ? -8.271 -5.555 5.382 1.00 91.56 93 VAL A O 1
ATOM 714 N N . ARG A 1 94 ? -9.505 -4.874 3.647 1.00 91.06 94 ARG A N 1
ATOM 715 C CA . ARG A 1 94 ? -10.676 -4.510 4.464 1.00 91.06 94 ARG A CA 1
ATOM 716 C C . ARG A 1 94 ? -11.392 -5.707 5.100 1.00 91.06 94 ARG A C 1
ATOM 718 O O . ARG A 1 94 ? -12.242 -5.498 5.959 1.00 91.06 94 ARG A O 1
ATOM 725 N N . ARG A 1 95 ? -11.096 -6.941 4.678 1.00 92.75 95 ARG A N 1
ATOM 726 C CA . ARG A 1 95 ? -11.615 -8.167 5.307 1.00 92.75 95 ARG A CA 1
ATOM 727 C C . ARG A 1 95 ? -10.733 -8.669 6.447 1.00 92.75 95 ARG A C 1
ATOM 729 O O . ARG A 1 95 ? -11.147 -9.599 7.137 1.00 92.75 95 ARG A O 1
ATOM 736 N N . LEU A 1 96 ? -9.548 -8.090 6.645 1.00 90.31 96 LEU A N 1
ATOM 737 C CA . LEU A 1 96 ? -8.695 -8.450 7.771 1.00 90.31 96 LEU A CA 1
ATOM 738 C C . LEU A 1 96 ? -9.402 -8.147 9.101 1.00 90.31 96 LEU A C 1
ATOM 740 O O . LEU A 1 96 ? -10.123 -7.147 9.202 1.00 90.31 96 LEU A O 1
ATOM 744 N N . PRO A 1 97 ? -9.185 -8.970 10.142 1.00 94.56 97 PRO A N 1
ATOM 745 C CA . PRO A 1 97 ? -9.600 -8.632 11.495 1.00 94.56 97 PRO A CA 1
ATOM 746 C C . PRO A 1 97 ? -9.059 -7.258 11.903 1.00 94.56 97 PRO A C 1
ATOM 748 O O . PRO A 1 97 ? -7.904 -6.933 11.631 1.00 94.56 97 PRO A O 1
ATOM 751 N N . ILE A 1 98 ? -9.874 -6.465 12.606 1.00 89.56 98 ILE A N 1
ATOM 752 C CA . ILE A 1 98 ? -9.536 -5.075 12.968 1.00 89.56 98 ILE A CA 1
ATOM 753 C C . ILE A 1 98 ? -8.171 -4.972 13.668 1.00 89.56 98 ILE A C 1
ATOM 755 O O . ILE A 1 98 ? -7.391 -4.090 13.330 1.00 89.56 98 ILE A O 1
ATOM 759 N N . GLY A 1 99 ? -7.846 -5.889 14.587 1.00 90.31 99 GLY A N 1
ATOM 760 C CA . GLY A 1 99 ? -6.555 -5.874 15.290 1.00 90.31 99 GLY A CA 1
ATOM 761 C C . GLY A 1 99 ? -5.346 -6.179 14.393 1.00 90.31 99 GLY A C 1
ATOM 762 O O . GLY A 1 99 ? -4.267 -5.619 14.595 1.00 90.31 99 GLY A O 1
ATOM 763 N N . GLU A 1 100 ? -5.514 -7.023 13.371 1.00 90.56 100 GLU A N 1
ATOM 764 C CA . GLU A 1 100 ? -4.463 -7.282 12.376 1.00 90.56 100 GLU A CA 1
ATOM 765 C C . GLU A 1 100 ? -4.265 -6.059 11.477 1.00 90.56 100 GLU A C 1
ATOM 767 O O . GLU A 1 100 ? -3.134 -5.625 11.255 1.00 90.56 100 GLU A O 1
ATOM 772 N N . LEU A 1 101 ? -5.366 -5.446 11.030 1.00 90.44 101 LEU A N 1
ATOM 773 C CA . LEU A 1 101 ? -5.322 -4.215 10.245 1.00 90.44 101 LEU A CA 1
ATOM 774 C C . LEU A 1 101 ? -4.654 -3.072 11.025 1.00 90.44 101 LEU A C 1
ATOM 776 O O . LEU A 1 101 ? -3.799 -2.377 10.482 1.00 90.44 101 LEU A O 1
ATOM 780 N N . GLU A 1 102 ? -4.984 -2.902 12.305 1.00 90.62 102 GLU A N 1
ATOM 781 C CA . GLU A 1 102 ? -4.373 -1.890 13.170 1.00 90.62 102 GLU A CA 1
ATOM 782 C C . GLU A 1 102 ? -2.860 -2.098 13.332 1.00 90.62 102 GLU A C 1
ATOM 784 O O . GLU A 1 102 ? -2.082 -1.136 13.280 1.00 90.62 102 GLU A O 1
ATOM 789 N N . THR A 1 103 ? -2.434 -3.356 13.474 1.00 89.44 103 THR A N 1
ATOM 790 C CA . THR A 1 103 ? -1.018 -3.732 13.564 1.00 89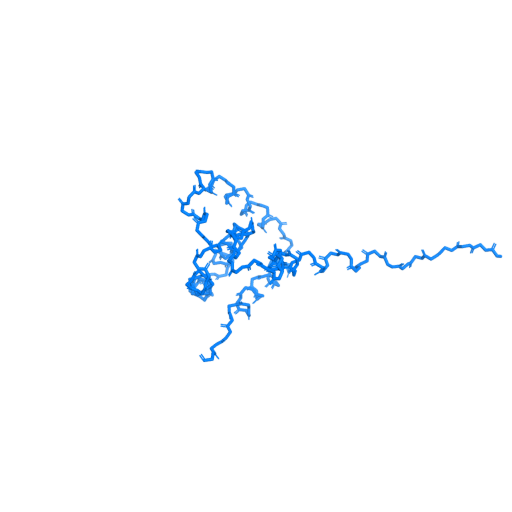.44 103 THR A CA 1
ATOM 791 C C . THR A 1 103 ? -0.274 -3.353 12.285 1.00 89.44 103 THR A C 1
ATOM 793 O O . THR A 1 103 ? 0.763 -2.690 12.347 1.00 89.44 103 THR A O 1
ATOM 796 N N . GLU A 1 104 ? -0.820 -3.695 11.116 1.00 88.69 104 GLU A N 1
ATOM 797 C CA . GLU A 1 104 ? -0.211 -3.357 9.826 1.00 88.69 104 GLU A CA 1
ATOM 798 C C . GLU A 1 104 ? -0.187 -1.849 9.562 1.00 88.69 104 GLU A C 1
ATOM 800 O O . GLU A 1 104 ? 0.823 -1.311 9.099 1.00 88.69 104 GLU A O 1
ATOM 805 N N . CYS A 1 105 ? -1.252 -1.132 9.927 1.00 89.94 105 CYS A N 1
ATOM 806 C CA . CYS A 1 105 ? -1.278 0.321 9.824 1.00 89.94 105 CYS A CA 1
ATOM 807 C C . CYS A 1 105 ? -0.227 0.965 10.734 1.00 89.94 105 CYS A C 1
ATOM 809 O O . CYS A 1 105 ? 0.484 1.875 10.314 1.00 89.94 105 CYS A O 1
ATOM 811 N N . THR A 1 106 ? -0.060 0.482 11.961 1.00 89.94 106 THR A N 1
ATOM 812 C CA . THR A 1 106 ? 0.991 0.986 12.855 1.00 89.94 106 THR A CA 1
ATOM 813 C C . THR A 1 106 ? 2.379 0.702 12.282 1.00 89.94 106 THR A C 1
ATOM 815 O O . THR A 1 106 ? 3.218 1.600 12.215 1.00 89.94 106 THR A O 1
ATOM 818 N N . ARG A 1 107 ? 2.595 -0.512 11.764 1.00 85.75 107 ARG A N 1
ATOM 819 C CA . ARG A 1 107 ? 3.854 -0.922 11.135 1.00 85.75 107 ARG A CA 1
ATOM 820 C C . ARG A 1 107 ? 4.220 -0.056 9.930 1.00 85.75 107 ARG A C 1
ATOM 822 O O . ARG A 1 107 ? 5.389 0.274 9.768 1.00 85.75 107 ARG A O 1
ATOM 829 N N . LEU A 1 108 ? 3.250 0.353 9.111 1.00 83.12 108 LEU A N 1
ATOM 830 C CA . LEU A 1 108 ? 3.479 1.279 7.995 1.00 83.12 108 LEU A CA 1
ATOM 831 C C . LEU A 1 108 ? 4.044 2.631 8.443 1.00 83.12 108 LEU A C 1
ATOM 833 O O . LEU A 1 108 ? 4.860 3.212 7.732 1.00 83.12 108 LEU A O 1
ATOM 837 N N . LEU A 1 109 ? 3.623 3.130 9.605 1.00 82.44 109 LEU A N 1
ATOM 838 C CA . LEU A 1 109 ? 4.144 4.381 10.155 1.00 82.44 109 LEU A CA 1
ATOM 839 C C . LEU A 1 109 ? 5.547 4.204 10.741 1.00 82.44 109 LEU A C 1
ATOM 841 O O . LEU A 1 109 ? 6.358 5.111 10.617 1.00 82.44 109 LEU A O 1
ATOM 845 N N . SER A 1 110 ? 5.843 3.045 11.335 1.00 76.00 110 SER A N 1
ATOM 846 C CA . SER A 1 110 ? 7.166 2.733 11.898 1.00 76.00 110 SER A CA 1
ATOM 847 C C . SER A 1 110 ? 8.214 2.355 10.847 1.00 76.00 110 SER A C 1
ATOM 849 O O . SER A 1 110 ? 9.402 2.566 11.061 1.00 76.00 110 SER A O 1
ATOM 851 N N . ASN A 1 111 ? 7.787 1.779 9.720 1.00 63.81 111 ASN A N 1
ATOM 852 C CA . ASN A 1 111 ? 8.661 1.377 8.615 1.00 63.81 111 ASN A CA 1
ATOM 853 C C . ASN A 1 111 ? 8.831 2.462 7.548 1.00 63.81 111 ASN A C 1
ATOM 855 O O . ASN A 1 111 ? 9.577 2.237 6.599 1.00 63.81 111 ASN A O 1
ATOM 859 N N . ALA A 1 112 ? 8.169 3.617 7.674 1.00 55.28 112 ALA A N 1
ATOM 860 C CA . ALA A 1 112 ? 8.645 4.819 7.006 1.00 55.28 112 ALA A CA 1
ATOM 861 C C . ALA A 1 112 ? 9.961 5.166 7.704 1.00 55.28 112 ALA A C 1
ATOM 863 O O . ALA A 1 112 ? 9.901 5.631 8.841 1.00 55.28 112 ALA A O 1
ATOM 864 N N . PRO A 1 113 ? 11.129 4.842 7.121 1.00 40.09 113 PRO A N 1
ATOM 865 C CA . PRO A 1 113 ? 12.369 4.823 7.883 1.00 40.09 113 PRO A CA 1
ATOM 866 C C . PRO A 1 113 ? 12.564 6.184 8.536 1.00 40.09 113 PRO A C 1
ATOM 868 O O . PRO A 1 113 ? 12.373 7.214 7.897 1.00 40.09 113 PRO A O 1
ATOM 871 N N . ASP A 1 114 ? 12.840 6.213 9.832 1.00 35.78 114 ASP A N 1
ATOM 872 C CA . ASP A 1 114 ? 13.002 7.464 10.555 1.00 35.78 114 ASP A CA 1
ATOM 873 C C . ASP A 1 114 ? 14.266 8.211 10.113 1.00 35.78 114 ASP A C 1
ATOM 875 O O . ASP A 1 114 ? 15.227 7.647 9.595 1.00 35.78 114 ASP A O 1
ATOM 879 N N . ARG A 1 115 ? 14.187 9.531 10.282 1.00 38.19 115 ARG A N 1
ATOM 880 C CA . ARG A 1 115 ? 15.195 10.553 9.979 1.00 38.19 115 ARG A CA 1
ATOM 881 C C . ARG A 1 115 ? 16.603 10.138 10.441 1.00 38.19 115 ARG A C 1
ATOM 883 O O . ARG A 1 115 ? 16.819 9.957 11.638 1.00 38.19 115 ARG A O 1
ATOM 890 N N . GLN A 1 116 ? 17.552 10.097 9.507 1.00 31.75 116 GLN A N 1
ATOM 891 C CA . GLN A 1 116 ? 18.940 10.477 9.780 1.00 31.75 116 GLN A CA 1
ATOM 892 C C . GLN A 1 116 ? 19.193 11.831 9.128 1.00 31.75 116 GLN A C 1
ATOM 894 O O . GLN A 1 116 ? 18.734 12.009 7.976 1.00 31.75 116 GLN A O 1
#

Foldseek 3Di:
DDDDDDDPPVPPPVPVVVCQVVVDDPPDPDDAARPCLLVLVLLLVLLCVVPVVCNVLSVVLNVLVCVVCVRNNVCCVVPPCSVVVSVVSNVVLVVDDPVVSVVVSVVSNPPSDDDD

Radius of gyration: 17.17 Å; chains: 1; bounding box: 38×58×39 Å

Secondary structure (DSSP, 8-state):
--------SSSSSSSTTHHHHS-S-TT-SS----TTHHHHHHHHHHHHHH-GGGHHHHHHHHHHHHHH-HHHHTHHHH-TTHHHHHHHHHHHHTTS-HHHHHHHHHHHHHSS----

pLDDT: mean 75.38, std 20.04, range [31.75, 96.06]

Sequence (116 aa):
MKLKSITIVAGLLIAQSAFALSQCPGDVKECGPNPFYILVVGFSQVCSETYPERSSNYKTALAKMVAENPKAYAKVDADVDFQIKLNDLKREVRRLPIGELETECTRLLSNAPDRQ